Protein AF-A0A1D8D509-F1 (afdb_monomer_lite)

pLDDT: mean 89.06, std 8.61, range [53.62, 98.0]

Foldseek 3Di:
DDQDADPVCPVLCVDPPNPPNVVSRDDDDPPPDDDADADPLLVPVVPDDPRRPDHDDDDD

Secondary structure (DSSP, 8-state):
------GGGHHHHHSTT-TTGGGG--PPPTTS-----B-GGGGSTT---GGGGSB-----

Structure (mmCIF, N/CA/C/O backbone):
data_AF-A0A1D8D509-F1
#
_entry.id   AF-A0A1D8D509-F1
#
loop_
_atom_site.group_PDB
_atom_site.id
_atom_site.type_symbol
_atom_site.label_atom_id
_atom_site.label_alt_id
_atom_site.label_comp_id
_atom_site.label_asym_id
_atom_site.label_entity_id
_atom_site.label_seq_id
_atom_site.pdbx_PDB_ins_code
_atom_site.Cartn_x
_atom_site.Cartn_y
_atom_site.Cartn_z
_atom_site.occupancy
_atom_site.B_iso_or_equiv
_atom_site.auth_seq_id
_atom_site.auth_comp_id
_atom_site.auth_asym_id
_atom_site.auth_atom_id
_atom_site.pdbx_PDB_model_num
ATOM 1 N N . MET A 1 1 ? 3.866 -6.564 1.705 1.00 83.56 1 MET A N 1
ATOM 2 C CA . MET A 1 1 ? 4.015 -5.132 1.373 1.00 83.56 1 MET A CA 1
ATOM 3 C C . MET A 1 1 ? 3.970 -5.007 -0.142 1.00 83.56 1 MET A C 1
ATOM 5 O O . MET A 1 1 ? 4.656 -5.797 -0.785 1.00 83.56 1 MET A O 1
ATOM 9 N N . PRO A 1 2 ? 3.120 -4.141 -0.715 1.00 89.50 2 PRO A N 1
ATOM 10 C CA . PRO A 1 2 ? 3.076 -3.951 -2.163 1.00 89.50 2 PRO A CA 1
ATOM 11 C C . PRO A 1 2 ? 4.356 -3.269 -2.662 1.00 89.50 2 PRO A C 1
ATOM 13 O O . PRO A 1 2 ? 5.015 -2.556 -1.906 1.00 89.50 2 PRO A O 1
ATOM 16 N N . VAL A 1 3 ? 4.680 -3.463 -3.941 1.00 89.75 3 VAL A N 1
ATOM 17 C CA . VAL A 1 3 ? 5.698 -2.653 -4.622 1.00 89.75 3 VAL A CA 1
ATOM 18 C C . VAL A 1 3 ? 5.101 -1.276 -4.870 1.00 89.75 3 VAL A C 1
ATOM 20 O O . VAL A 1 3 ? 4.030 -1.159 -5.466 1.00 89.75 3 VAL A O 1
ATOM 23 N N . MET A 1 4 ? 5.784 -0.243 -4.391 1.00 91.00 4 MET A N 1
ATOM 24 C CA . MET A 1 4 ? 5.384 1.147 -4.567 1.00 91.00 4 MET A CA 1
ATOM 25 C C . MET A 1 4 ? 6.402 1.845 -5.451 1.00 91.00 4 MET A C 1
ATOM 27 O O . MET A 1 4 ? 7.605 1.741 -5.229 1.00 91.00 4 MET A O 1
ATOM 31 N N . LEU A 1 5 ? 5.907 2.536 -6.473 1.00 90.38 5 LEU A N 1
ATOM 32 C CA . LEU A 1 5 ? 6.738 3.228 -7.444 1.00 90.38 5 LEU A CA 1
ATOM 33 C C . LEU A 1 5 ? 6.768 4.713 -7.118 1.00 90.38 5 LEU A C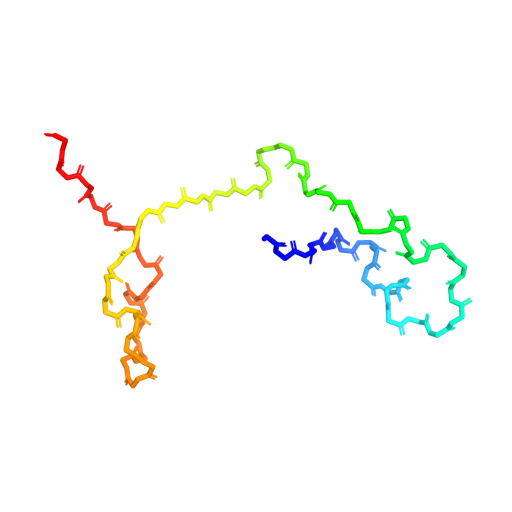 1
ATOM 35 O O . LEU A 1 5 ? 5.723 5.338 -6.945 1.00 90.38 5 LEU A O 1
ATOM 39 N N . GLU A 1 6 ? 7.967 5.285 -7.102 1.00 88.38 6 GLU A N 1
ATOM 40 C CA . GLU A 1 6 ? 8.113 6.736 -7.156 1.00 88.38 6 GLU A CA 1
ATOM 41 C C . GLU A 1 6 ? 7.565 7.254 -8.505 1.00 88.38 6 GLU A C 1
ATOM 43 O O . GLU A 1 6 ? 7.730 6.570 -9.526 1.00 88.38 6 GLU A O 1
ATOM 48 N N . PRO A 1 7 ? 6.927 8.440 -8.554 1.00 89.38 7 PRO A N 1
ATOM 49 C CA . PRO A 1 7 ? 6.197 8.905 -9.737 1.00 89.38 7 PRO A CA 1
ATOM 50 C C . PRO A 1 7 ? 7.002 8.871 -11.044 1.00 89.38 7 PRO A C 1
ATOM 52 O O . PRO A 1 7 ? 6.463 8.521 -12.095 1.00 89.38 7 PRO A O 1
ATOM 55 N N . GLN A 1 8 ? 8.306 9.162 -10.987 1.00 90.06 8 GLN A N 1
ATOM 56 C CA . GLN A 1 8 ? 9.201 9.140 -12.148 1.00 90.06 8 GLN A CA 1
ATOM 57 C C . GLN A 1 8 ? 9.356 7.754 -12.798 1.00 90.06 8 GLN A C 1
ATOM 59 O O . GLN A 1 8 ? 9.675 7.672 -13.982 1.00 90.06 8 GLN A O 1
ATOM 64 N N . HIS A 1 9 ? 9.103 6.667 -12.063 1.00 89.75 9 HIS A N 1
ATOM 65 C CA . HIS A 1 9 ? 9.217 5.294 -12.565 1.00 89.75 9 HIS A CA 1
ATOM 66 C C . HIS A 1 9 ? 7.901 4.748 -13.137 1.00 89.75 9 HIS A C 1
ATOM 68 O O . HIS A 1 9 ? 7.891 3.668 -13.727 1.00 89.75 9 HIS A O 1
ATOM 74 N N . GLY A 1 10 ? 6.787 5.480 -13.006 1.00 89.56 10 GLY A N 1
AT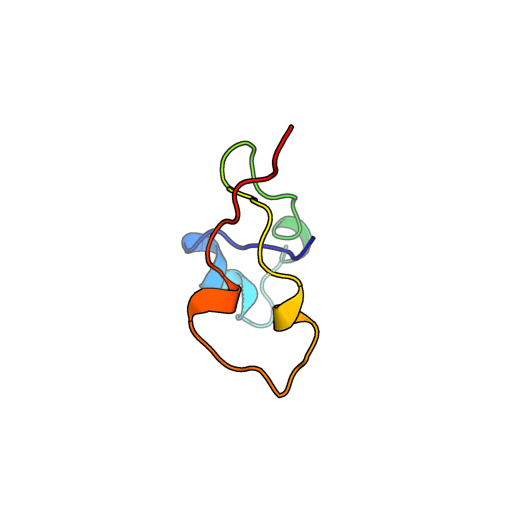OM 75 C CA . GLY A 1 10 ? 5.469 5.002 -13.439 1.00 89.56 10 GLY A CA 1
ATOM 76 C C . GLY A 1 10 ? 5.401 4.689 -14.937 1.00 89.56 10 GLY A C 1
ATOM 77 O O . GLY A 1 10 ? 4.835 3.674 -15.333 1.00 89.56 10 GLY A O 1
ATOM 78 N N . LYS A 1 11 ? 6.038 5.517 -15.774 1.00 89.06 11 LYS A N 1
ATOM 79 C CA . LYS A 1 11 ? 6.093 5.296 -17.227 1.00 89.06 11 LYS A CA 1
ATOM 80 C C . LYS A 1 11 ? 6.901 4.042 -17.579 1.00 89.06 11 LYS A C 1
ATOM 82 O O . LYS A 1 11 ? 6.414 3.193 -18.317 1.00 89.06 11 LYS A O 1
ATOM 87 N N . GLN A 1 12 ? 8.082 3.895 -16.975 1.00 88.94 12 GLN A N 1
ATOM 88 C CA . GLN A 1 12 ? 8.959 2.736 -17.165 1.00 88.94 12 GLN A CA 1
ATOM 89 C C . GLN A 1 12 ? 8.274 1.417 -16.773 1.00 88.94 12 GLN A C 1
ATOM 91 O O . GLN A 1 12 ? 8.518 0.384 -17.386 1.00 88.94 12 GLN A O 1
ATOM 96 N N . TRP A 1 13 ? 7.406 1.450 -15.760 1.00 89.50 13 TRP A N 1
ATOM 97 C CA . TRP A 1 13 ? 6.665 0.276 -15.307 1.00 89.50 13 TRP A CA 1
ATOM 98 C C . TRP A 1 13 ? 5.614 -0.219 -16.310 1.00 89.50 13 TRP A C 1
ATOM 100 O O . TRP A 1 13 ? 5.392 -1.422 -16.422 1.00 89.50 13 TRP A O 1
ATOM 110 N N . ILE A 1 14 ? 4.956 0.697 -17.025 1.00 89.31 14 ILE A N 1
ATOM 111 C CA . ILE A 1 14 ? 3.845 0.372 -17.934 1.00 89.31 14 ILE A CA 1
ATOM 112 C C . ILE A 1 14 ? 4.354 0.019 -19.341 1.00 89.31 14 ILE A C 1
ATOM 114 O O . ILE A 1 1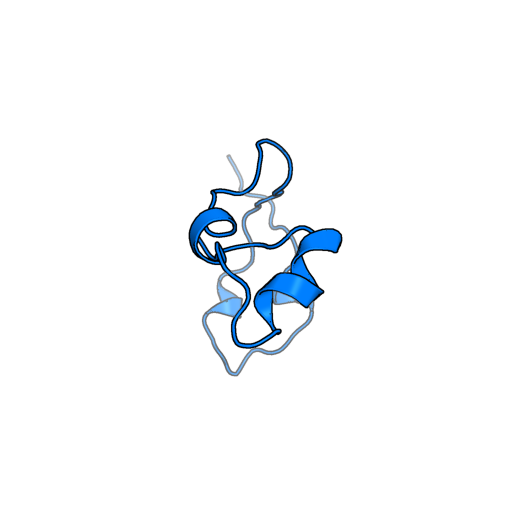4 ? 3.713 -0.749 -20.059 1.00 89.31 14 ILE A O 1
ATOM 118 N N . GLU A 1 15 ? 5.495 0.572 -19.756 1.00 88.81 15 GLU A N 1
ATOM 119 C CA . GLU A 1 15 ? 6.021 0.393 -21.108 1.00 88.81 15 GLU A CA 1
ATOM 120 C C . GLU A 1 15 ? 6.579 -1.018 -21.345 1.00 88.81 15 GLU A C 1
ATOM 122 O O . GLU A 1 15 ? 7.539 -1.471 -20.716 1.00 88.81 15 GLU A O 1
ATOM 127 N N . ALA A 1 16 ? 5.983 -1.715 -22.315 1.00 78.88 16 ALA A N 1
ATOM 128 C CA . ALA A 1 16 ? 6.447 -3.024 -22.744 1.00 78.88 16 ALA A CA 1
ATOM 129 C C . ALA A 1 16 ? 7.875 -2.937 -23.307 1.00 78.88 16 ALA A C 1
ATOM 131 O O . ALA A 1 16 ? 8.186 -2.078 -24.129 1.00 78.88 16 ALA A O 1
ATOM 132 N N . GLY A 1 17 ? 8.734 -3.867 -22.890 1.00 74.88 17 GLY A N 1
ATOM 133 C CA . GLY A 1 17 ? 10.104 -3.957 -23.391 1.00 74.88 17 GLY A CA 1
ATOM 134 C C . GLY A 1 17 ? 11.104 -3.023 -22.712 1.00 74.88 17 GLY A C 1
ATOM 135 O O . GLY A 1 17 ? 12.247 -2.988 -23.160 1.00 74.88 17 GLY A O 1
ATOM 136 N N . SER A 1 18 ? 10.732 -2.316 -21.633 1.00 74.94 18 SER A N 1
ATOM 137 C CA . SER A 1 18 ? 11.733 -1.639 -20.804 1.00 74.94 18 SER A CA 1
ATOM 138 C C . SER A 1 18 ? 12.706 -2.686 -20.251 1.00 74.94 18 SER A C 1
ATOM 140 O O . SER A 1 18 ? 12.288 -3.536 -19.454 1.00 74.94 18 SER A O 1
ATOM 142 N N . PRO A 1 19 ? 14.003 -2.639 -20.607 1.00 67.75 19 PRO A N 1
ATOM 143 C CA . PRO A 1 19 ? 14.987 -3.403 -19.865 1.00 67.75 19 PRO A CA 1
ATOM 144 C C . PRO A 1 19 ? 14.936 -2.935 -18.402 1.00 67.75 19 PRO A C 1
ATOM 146 O O . PRO A 1 19 ? 14.604 -1.783 -18.114 1.00 67.75 19 PRO A O 1
ATOM 149 N N . ASP A 1 20 ? 15.224 -3.840 -17.472 1.00 79.50 20 ASP A N 1
ATOM 150 C CA . ASP A 1 20 ? 15.411 -3.535 -16.050 1.00 79.50 20 ASP A CA 1
ATOM 151 C C . ASP A 1 20 ? 14.175 -3.216 -15.182 1.00 79.50 20 ASP A C 1
ATOM 153 O O . ASP A 1 20 ? 14.339 -2.692 -14.081 1.00 79.50 20 ASP A O 1
ATOM 157 N N . THR A 1 21 ? 12.950 -3.599 -15.560 1.00 83.31 21 THR A N 1
ATOM 158 C CA . THR A 1 21 ? 11.771 -3.462 -14.664 1.00 83.31 21 THR A CA 1
ATOM 159 C C . THR A 1 21 ? 11.956 -4.150 -13.305 1.00 83.31 21 THR A C 1
ATOM 161 O O . THR A 1 21 ? 11.456 -3.667 -12.291 1.00 83.31 21 THR A O 1
ATOM 164 N N . ALA A 1 22 ? 12.753 -5.222 -13.247 1.00 86.06 22 ALA A N 1
ATOM 165 C CA . ALA A 1 22 ? 13.135 -5.889 -12.002 1.00 86.06 22 ALA A CA 1
ATOM 166 C C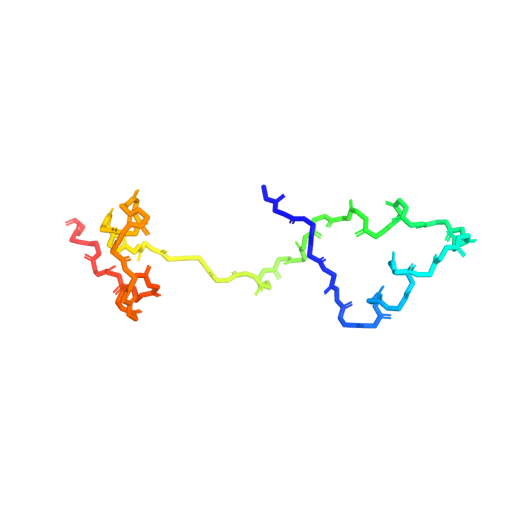 . ALA A 1 22 ? 13.866 -4.963 -11.007 1.00 86.06 22 ALA A C 1
ATOM 168 O O . ALA A 1 22 ? 13.746 -5.159 -9.800 1.00 86.06 22 ALA A O 1
ATOM 169 N N . LYS A 1 23 ? 14.577 -3.928 -11.482 1.00 86.56 23 LYS A N 1
ATOM 170 C CA . LYS A 1 23 ? 15.266 -2.947 -10.621 1.00 86.56 23 LYS A CA 1
ATOM 171 C C . LYS A 1 23 ? 14.301 -1.985 -9.923 1.00 86.56 23 LYS A C 1
ATOM 173 O O . LYS A 1 23 ? 14.710 -1.293 -8.999 1.00 86.56 23 LYS A O 1
ATOM 178 N N . LEU A 1 24 ? 13.036 -1.945 -10.346 1.00 87.81 24 LEU A N 1
ATOM 179 C CA . LEU A 1 24 ? 11.984 -1.143 -9.716 1.00 87.81 24 LEU A CA 1
ATOM 180 C C . LEU A 1 24 ? 11.321 -1.874 -8.537 1.00 87.81 24 LEU A C 1
ATOM 182 O O . LEU A 1 24 ? 10.590 -1.258 -7.767 1.00 87.81 24 LEU A O 1
ATOM 186 N N . LEU A 1 25 ? 11.577 -3.179 -8.381 1.00 90.25 25 LEU A N 1
ATOM 187 C CA . LEU A 1 25 ? 11.003 -4.032 -7.336 1.00 90.25 25 LEU A CA 1
ATOM 188 C C . LEU A 1 25 ? 11.802 -3.931 -6.029 1.00 90.25 25 LEU A C 1
ATOM 190 O O . LEU A 1 25 ? 12.265 -4.934 -5.485 1.00 90.25 25 LEU A O 1
ATOM 194 N N . LEU A 1 26 ? 12.000 -2.710 -5.542 1.00 88.69 26 LEU A N 1
ATOM 195 C CA . LEU A 1 26 ? 12.728 -2.446 -4.306 1.00 88.69 26 LEU A CA 1
ATOM 196 C C . LEU A 1 26 ? 11.753 -2.088 -3.178 1.00 88.69 26 LEU A C 1
ATOM 198 O O . LEU A 1 26 ? 10.677 -1.542 -3.445 1.00 88.69 26 LEU A O 1
ATOM 202 N N . PRO A 1 27 ? 12.107 -2.377 -1.912 1.00 88.75 27 PRO A N 1
ATOM 203 C CA . PRO A 1 27 ? 11.386 -1.826 -0.776 1.00 88.75 27 PRO A CA 1
ATOM 204 C C . PRO A 1 27 ? 11.320 -0.303 -0.880 1.00 88.75 27 PRO A C 1
ATOM 206 O O . PRO A 1 27 ? 12.260 0.345 -1.347 1.00 88.75 27 PRO A O 1
ATOM 209 N N . ILE A 1 28 ? 10.212 0.269 -0.423 1.00 88.31 28 ILE A N 1
ATOM 210 C CA . ILE A 1 28 ? 10.109 1.718 -0.312 1.00 88.31 28 ILE A CA 1
ATOM 211 C C . ILE A 1 28 ? 11.110 2.218 0.738 1.00 88.31 28 ILE A C 1
ATOM 213 O O . ILE A 1 28 ? 11.351 1.541 1.737 1.00 88.31 28 ILE A O 1
ATOM 217 N N . GLY A 1 29 ? 11.711 3.383 0.493 1.00 86.00 29 GLY A N 1
ATOM 218 C CA . GLY A 1 29 ? 12.685 3.964 1.415 1.00 86.00 29 GLY A CA 1
ATOM 219 C C . GLY A 1 29 ? 12.096 4.252 2.798 1.00 86.00 29 GLY A C 1
ATOM 220 O O . GLY A 1 29 ? 10.889 4.462 2.948 1.00 86.00 29 GLY A O 1
ATOM 221 N N . ASP A 1 30 ? 12.965 4.300 3.805 1.00 86.81 30 ASP A N 1
ATOM 222 C CA . ASP A 1 30 ? 12.574 4.575 5.187 1.00 86.81 30 ASP A CA 1
ATOM 223 C C . ASP A 1 30 ? 11.829 5.916 5.316 1.00 86.81 30 ASP A C 1
ATOM 225 O O . ASP A 1 30 ? 12.129 6.894 4.627 1.00 86.81 30 ASP A O 1
ATOM 229 N N . GLY A 1 31 ? 10.821 5.962 6.192 1.00 88.31 31 GLY A N 1
ATOM 230 C CA . GLY A 1 31 ? 10.033 7.1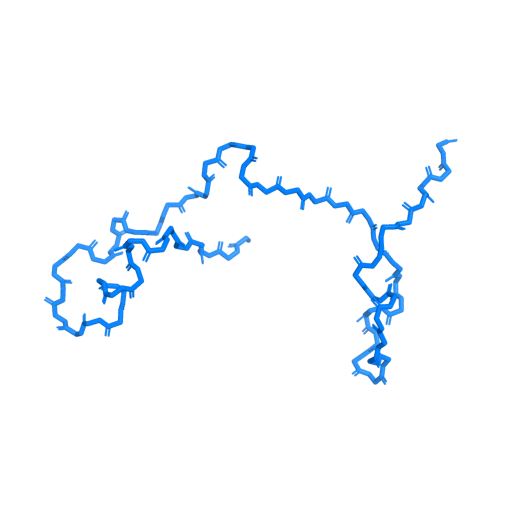72 6.465 1.00 88.31 31 GLY A CA 1
ATOM 231 C C . GLY A 1 31 ? 9.075 7.607 5.347 1.00 88.31 31 GLY A C 1
ATOM 232 O O . GLY A 1 31 ? 8.386 8.612 5.494 1.00 88.31 31 GLY A O 1
ATOM 233 N N . LYS A 1 32 ? 8.991 6.863 4.237 1.00 89.69 32 LYS A N 1
ATOM 234 C CA . LYS A 1 32 ? 8.036 7.128 3.144 1.00 89.69 32 LYS A CA 1
ATOM 235 C C . LYS A 1 32 ? 6.629 6.597 3.418 1.00 89.69 32 LYS A C 1
ATOM 237 O O . LYS A 1 32 ? 5.692 6.991 2.729 1.00 89.69 32 LYS A O 1
ATOM 242 N N . LEU A 1 33 ? 6.485 5.700 4.393 1.00 90.88 33 LEU A N 1
ATOM 243 C CA . LEU A 1 33 ? 5.202 5.150 4.818 1.00 90.88 33 LEU A CA 1
ATOM 244 C C . LEU A 1 33 ? 4.865 5.596 6.230 1.00 90.88 33 LEU A C 1
ATOM 246 O O . LEU A 1 33 ? 5.676 5.458 7.142 1.00 90.88 33 LEU A O 1
ATOM 250 N N . HIS A 1 34 ? 3.628 6.047 6.394 1.00 91.88 34 HIS A N 1
ATOM 251 C CA . HIS A 1 34 ? 2.994 6.232 7.686 1.00 91.88 34 HIS A CA 1
ATOM 252 C C . HIS A 1 34 ? 1.924 5.150 7.842 1.00 91.88 34 HIS A C 1
ATOM 254 O O . HIS A 1 34 ? 1.059 5.015 6.976 1.00 91.88 34 HIS A O 1
ATOM 260 N N . ILE A 1 35 ? 2.018 4.343 8.898 1.00 92.12 35 ILE A N 1
ATOM 261 C CA . ILE A 1 35 ? 1.094 3.240 9.181 1.00 92.12 35 ILE A CA 1
ATOM 262 C C . ILE A 1 35 ? 0.567 3.448 10.594 1.00 92.12 35 ILE A C 1
ATOM 264 O O . ILE A 1 35 ? 1.349 3.700 11.506 1.00 92.12 35 ILE A O 1
ATOM 268 N N . TYR A 1 36 ? -0.742 3.317 10.757 1.00 95.69 36 TYR A N 1
ATOM 269 C CA . TYR A 1 36 ? -1.443 3.525 12.014 1.00 95.69 36 TYR A CA 1
ATOM 270 C C . TYR A 1 36 ? -2.615 2.535 12.122 1.00 95.69 36 TYR A C 1
ATOM 272 O O . TYR A 1 36 ? -3.080 2.018 11.096 1.00 95.69 36 TYR A O 1
ATOM 280 N N . PRO A 1 37 ? -3.066 2.198 13.342 1.00 95.88 37 PRO A N 1
ATOM 281 C CA . PRO A 1 37 ? -4.207 1.312 13.535 1.00 95.88 37 PRO A CA 1
ATOM 282 C C . PRO A 1 37 ? -5.505 1.976 13.056 1.00 95.88 37 PRO A C 1
ATOM 284 O O . PRO A 1 37 ? -5.691 3.182 13.196 1.00 95.88 37 PRO A O 1
ATOM 287 N N . VAL A 1 38 ? -6.428 1.172 12.527 1.00 96.62 38 VAL A N 1
ATOM 288 C CA . VAL A 1 38 ? -7.755 1.613 12.065 1.00 96.62 38 VAL A CA 1
ATOM 289 C C . VAL A 1 38 ? -8.850 0.702 12.622 1.00 96.62 38 VAL A C 1
ATOM 291 O O . VAL A 1 38 ? -8.573 -0.387 13.134 1.00 96.62 38 VAL A O 1
ATOM 294 N N . SER A 1 39 ? -10.112 1.117 12.498 1.00 96.12 39 SER A N 1
ATOM 295 C CA . SER A 1 39 ? -11.263 0.317 12.935 1.00 96.12 39 SER A CA 1
ATOM 296 C C . SER A 1 39 ? -11.339 -1.046 12.232 1.00 96.12 39 SER A C 1
ATOM 298 O O . SER A 1 39 ? -11.229 -1.143 11.010 1.00 96.12 39 SER A O 1
ATOM 300 N N . THR A 1 40 ? -11.659 -2.109 12.977 1.00 96.62 40 THR A N 1
ATOM 301 C CA . THR A 1 40 ? -11.857 -3.466 12.427 1.00 96.62 40 THR A CA 1
ATOM 302 C C . THR A 1 40 ? -13.080 -3.591 11.518 1.00 96.62 40 THR A C 1
ATOM 304 O O . THR A 1 40 ? -13.218 -4.596 10.818 1.00 96.62 40 THR A O 1
ATOM 307 N N . GLN A 1 41 ? -13.950 -2.575 11.474 1.00 97.00 41 GLN A N 1
ATOM 308 C CA . GLN A 1 41 ?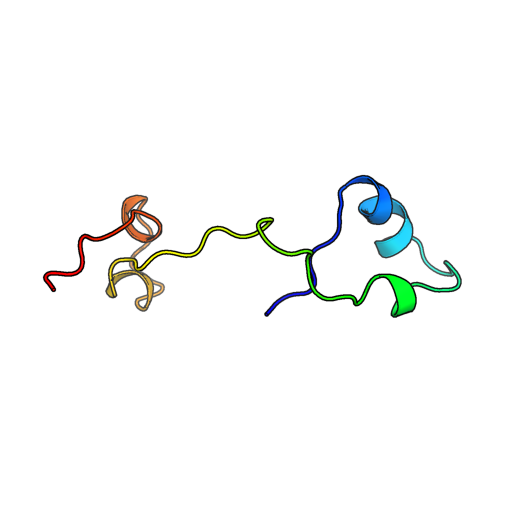 -15.091 -2.531 10.558 1.00 97.00 41 GLN A CA 1
ATOM 309 C C . GLN A 1 41 ? -14.664 -2.609 9.084 1.00 97.00 41 GLN A C 1
ATOM 311 O O . GLN A 1 41 ? -15.407 -3.170 8.280 1.00 97.00 41 GLN A O 1
ATOM 316 N N . VAL A 1 42 ? -13.446 -2.156 8.747 1.00 97.38 42 VAL A N 1
ATOM 317 C CA . VAL A 1 42 ? -12.862 -2.268 7.396 1.00 97.38 42 VAL A CA 1
ATOM 318 C C . VAL A 1 42 ? -12.780 -3.717 6.892 1.00 97.38 42 VAL A C 1
ATOM 320 O O . VAL A 1 42 ? -12.795 -3.960 5.688 1.00 97.38 42 VAL A O 1
ATOM 323 N N . ASN A 1 43 ? -12.754 -4.702 7.798 1.00 97.62 43 ASN A N 1
ATOM 324 C CA . ASN A 1 43 ? -12.716 -6.122 7.439 1.00 97.62 43 ASN A CA 1
ATOM 325 C C . ASN A 1 43 ? -14.039 -6.622 6.834 1.00 97.62 43 ASN A C 1
ATOM 327 O O . ASN A 1 43 ? -14.068 -7.686 6.216 1.00 97.62 43 ASN A O 1
ATOM 331 N N . ASN A 1 44 ? -15.143 -5.888 7.011 1.00 98.00 44 ASN A N 1
ATOM 332 C CA . ASN A 1 44 ? -16.409 -6.190 6.359 1.00 98.00 44 ASN A CA 1
ATOM 333 C C . ASN A 1 44 ? -16.473 -5.464 5.003 1.00 98.00 44 ASN A C 1
ATOM 335 O O . ASN A 1 44 ? -16.711 -4.259 4.981 1.00 98.00 44 ASN A O 1
ATOM 339 N N . PRO A 1 45 ? -16.384 -6.165 3.857 1.00 97.25 45 PRO A N 1
ATOM 340 C CA . PRO A 1 45 ? -16.366 -5.522 2.539 1.00 97.25 45 PRO A CA 1
ATOM 341 C C . PRO A 1 45 ? -17.671 -4.790 2.187 1.00 97.25 45 PRO A C 1
ATOM 343 O O . PRO A 1 45 ? -17.709 -4.025 1.228 1.00 97.25 45 PRO A O 1
ATOM 346 N N . ARG A 1 46 ? -18.761 -5.018 2.937 1.00 97.88 46 ARG A N 1
ATOM 347 C CA . ARG A 1 46 ? -20.022 -4.271 2.786 1.00 97.88 46 ARG A CA 1
ATOM 348 C C . ARG A 1 46 ? -20.025 -2.943 3.548 1.00 97.88 46 ARG A C 1
ATOM 350 O O . ARG A 1 46 ? -20.896 -2.114 3.301 1.00 97.88 46 ARG A O 1
ATOM 357 N N . TYR A 1 47 ? -19.093 -2.742 4.476 1.00 97.25 47 TYR A N 1
ATOM 358 C CA . TYR A 1 47 ? -18.952 -1.512 5.245 1.00 97.25 47 TYR A CA 1
ATOM 359 C C . TYR A 1 47 ? -18.044 -0.536 4.485 1.00 97.25 47 TYR A C 1
ATOM 361 O O . TYR A 1 47 ? -16.833 -0.512 4.666 1.00 97.25 47 TYR A O 1
ATOM 369 N N . VAL A 1 48 ? -18.635 0.250 3.580 1.00 96.38 48 VAL A N 1
ATOM 370 C CA . VAL A 1 48 ? -17.906 1.216 2.740 1.00 96.38 48 VAL A CA 1
ATOM 371 C C . VAL A 1 48 ? -18.160 2.626 3.258 1.00 96.38 48 VAL A C 1
ATOM 373 O O . VAL A 1 48 ? -19.107 3.298 2.845 1.00 96.38 48 VAL A O 1
ATOM 376 N N . ARG A 1 49 ? -17.335 3.066 4.210 1.00 96.75 49 ARG A N 1
ATOM 377 C CA . ARG A 1 49 ? -17.443 4.386 4.844 1.00 96.75 49 ARG A CA 1
ATOM 378 C C . ARG A 1 49 ? -16.068 5.024 5.051 1.00 96.75 49 ARG A C 1
ATOM 380 O O . ARG A 1 49 ? -15.050 4.339 5.042 1.00 96.75 49 ARG A O 1
ATOM 387 N N . ARG A 1 50 ? -16.040 6.354 5.189 1.00 94.69 50 ARG A N 1
ATOM 388 C CA . ARG A 1 50 ? -14.792 7.142 5.270 1.00 94.69 50 ARG A CA 1
ATOM 389 C C . ARG A 1 50 ? -13.954 6.822 6.510 1.00 94.69 50 ARG A C 1
ATOM 391 O O . ARG A 1 50 ? -12.735 6.840 6.420 1.00 94.69 50 ARG A O 1
ATOM 398 N N . ASP A 1 51 ? -14.603 6.429 7.598 1.00 95.12 51 ASP A N 1
ATOM 399 C CA . ASP A 1 51 ? -13.985 6.051 8.872 1.00 95.12 51 ASP A CA 1
ATOM 400 C C . ASP A 1 51 ? -13.147 4.762 8.801 1.00 95.12 51 ASP A C 1
ATOM 402 O O . ASP A 1 51 ? -12.416 4.446 9.732 1.00 95.12 51 ASP A O 1
ATOM 406 N N . CYS A 1 52 ? -13.183 4.022 7.687 1.00 96.44 52 CYS A N 1
ATOM 407 C CA . CYS A 1 52 ? -12.360 2.820 7.503 1.00 96.44 52 CYS A CA 1
ATOM 408 C C . CYS A 1 52 ? -10.849 3.093 7.437 1.00 96.44 52 CYS A C 1
ATOM 410 O O . CYS A 1 52 ? -10.064 2.160 7.586 1.00 96.44 52 CYS A O 1
ATOM 412 N N . ILE A 1 53 ? -10.446 4.336 7.159 1.00 95.81 53 ILE A N 1
ATOM 413 C CA . ILE A 1 53 ? -9.037 4.750 7.066 1.00 95.81 53 ILE A CA 1
ATOM 414 C C . ILE A 1 53 ? -8.656 5.766 8.145 1.00 95.81 53 ILE A C 1
ATOM 416 O O . ILE A 1 53 ? -7.558 6.316 8.099 1.00 95.81 53 ILE A O 1
ATOM 420 N N . GLU A 1 54 ? -9.565 6.061 9.071 1.00 96.12 54 GLU A N 1
ATOM 421 C CA . GLU A 1 54 ? -9.298 6.974 10.179 1.00 96.12 54 GLU A CA 1
ATOM 422 C C . GLU A 1 54 ? -8.481 6.254 11.256 1.00 96.12 54 GLU A C 1
ATOM 424 O O . GLU A 1 54 ? -8.692 5.069 11.532 1.00 96.12 54 GLU A O 1
ATOM 429 N N . GLU A 1 55 ? -7.517 6.974 11.825 1.00 96.25 55 GLU A N 1
ATOM 430 C CA . GLU A 1 55 ? -6.693 6.475 12.920 1.00 96.25 55 GLU A CA 1
ATOM 431 C C . GLU A 1 55 ? -7.538 6.277 14.177 1.00 96.25 55 GLU A C 1
ATOM 433 O O . GLU A 1 55 ? -8.390 7.107 14.500 1.00 96.25 55 GLU A O 1
ATOM 438 N N . ILE A 1 56 ? -7.305 5.170 14.880 1.00 95.00 56 ILE A N 1
ATOM 439 C CA . ILE A 1 56 ? -7.914 4.922 16.187 1.00 95.00 56 ILE A CA 1
ATOM 440 C C . ILE A 1 56 ? -6.880 5.126 17.289 1.00 95.00 56 ILE A C 1
ATOM 442 O O . ILE A 1 56 ? -5.730 4.710 17.159 1.00 95.00 56 ILE A O 1
ATOM 446 N N . GLU A 1 57 ? -7.304 5.718 18.402 1.00 87.25 57 GLU A N 1
ATOM 447 C CA . GLU A 1 57 ? -6.500 5.723 19.619 1.00 87.25 57 GLU A CA 1
ATOM 448 C C . GLU A 1 57 ? -6.451 4.294 20.170 1.00 87.25 57 GLU A C 1
ATOM 450 O O . GLU A 1 57 ? -7.475 3.684 20.484 1.00 87.25 57 GLU A O 1
ATOM 455 N N . THR A 1 58 ? -5.253 3.722 20.246 1.00 74.50 58 THR A N 1
ATOM 456 C CA . THR A 1 58 ? -5.027 2.501 21.016 1.00 74.50 58 THR A CA 1
ATOM 457 C C . THR A 1 58 ? -4.783 2.894 22.465 1.00 74.50 58 THR A C 1
ATOM 459 O O . THR A 1 58 ? -3.704 3.401 22.779 1.00 74.50 58 THR A O 1
ATOM 462 N N . ASP A 1 59 ? -5.769 2.661 23.334 1.00 64.06 59 ASP A N 1
ATOM 463 C CA . ASP A 1 59 ? -5.566 2.713 24.785 1.00 64.06 59 ASP A CA 1
ATOM 464 C C . ASP A 1 59 ? -4.364 1.820 25.141 1.00 64.06 59 ASP A C 1
ATOM 466 O O . ASP A 1 59 ? -4.325 0.640 24.778 1.00 64.06 59 ASP A O 1
ATOM 470 N N . SER A 1 60 ? -3.349 2.425 25.766 1.00 53.62 60 SER A N 1
ATOM 471 C CA . SER A 1 60 ? -2.096 1.768 26.171 1.00 53.62 60 SER A CA 1
ATOM 472 C C . SER A 1 60 ? -2.226 1.044 27.505 1.00 53.62 60 SER A C 1
ATOM 474 O O . SER A 1 60 ? -2.898 1.593 28.407 1.00 53.62 60 SER A O 1
#

InterPro domains:
  IPR036590 SOS response associated peptidase-like [G3DSA:3.90.1680.10] (1-60)
  IPR036590 SOS response associated peptidase-like [SSF143081] (1-56)

Radius of gyration: 17.0 Å; chains: 1; bounding box: 35×15×50 Å

Organism: Chlorobaculum limnaeum (NCBI:txid274537)

Sequence (60 aa):
MPVMLEPQHGKQWIEAGSPDTAKLLLPIGDGKLHIYPVSTQVNNPRYVRRDCIEEIETDS